Protein AF-A0A1C6P1A1-F1 (afdb_monomer_lite)

Foldseek 3Di:
DDPPPDFCFDDAPPVRHTDGHDPDPPPDPDPPDPPPPPCPPDVVVVVVVVVVVVVVVVVVVVVVVVVVVVVVVVVVVVVVVVVVVVVVVVVD

Structure (mmCIF, N/CA/C/O backbone):
data_AF-A0A1C6P1A1-F1
#
_entry.id   AF-A0A1C6P1A1-F1
#
loop_
_atom_site.group_PDB
_atom_site.id
_atom_site.type_symbol
_atom_site.label_atom_id
_atom_site.label_alt_id
_atom_site.label_comp_id
_atom_site.label_asym_id
_atom_site.label_entity_id
_atom_site.label_seq_id
_atom_site.pdbx_PDB_ins_code
_atom_site.Cartn_x
_atom_site.Cartn_y
_atom_site.Cartn_z
_atom_site.occupancy
_atom_site.B_iso_or_equiv
_atom_site.auth_seq_id
_atom_site.auth_comp_id
_atom_site.auth_asym_id
_atom_site.auth_atom_id
_atom_site.pdbx_PDB_model_num
ATOM 1 N N . MET A 1 1 ? 34.159 8.415 -68.315 1.00 43.47 1 MET A N 1
ATOM 2 C CA . MET A 1 1 ? 33.970 6.987 -68.642 1.00 43.47 1 MET A CA 1
ATOM 3 C C . MET A 1 1 ? 33.181 6.394 -67.488 1.00 43.47 1 MET A C 1
ATOM 5 O O . MET A 1 1 ? 33.767 5.981 -66.500 1.00 43.47 1 MET A O 1
ATOM 9 N N . GLU A 1 2 ? 31.859 6.536 -67.531 1.00 54.75 2 GLU A N 1
ATOM 10 C CA . GLU A 1 2 ? 30.962 6.074 -66.468 1.00 54.75 2 GLU A CA 1
ATOM 11 C C . GLU A 1 2 ? 30.778 4.557 -66.642 1.00 54.75 2 GLU A C 1
ATOM 13 O O . GLU A 1 2 ? 30.434 4.131 -67.750 1.00 54.75 2 GLU A O 1
ATOM 18 N N . PRO A 1 3 ? 31.082 3.712 -65.642 1.00 50.47 3 PRO A N 1
ATOM 19 C CA . PRO A 1 3 ? 30.837 2.287 -65.775 1.00 50.47 3 PRO A CA 1
ATOM 20 C C . PRO A 1 3 ? 29.324 2.080 -65.766 1.00 50.47 3 PRO A C 1
ATOM 22 O O . PRO A 1 3 ? 28.677 2.214 -64.730 1.00 50.47 3 PRO A O 1
ATOM 25 N N . LEU A 1 4 ? 28.770 1.789 -66.945 1.00 51.47 4 LEU A N 1
ATOM 26 C CA . LEU A 1 4 ? 27.387 1.366 -67.134 1.00 51.47 4 LEU A CA 1
ATOM 27 C C . LEU A 1 4 ? 27.073 0.290 -66.091 1.00 51.47 4 LEU A C 1
ATOM 29 O O . LEU A 1 4 ? 27.619 -0.812 -66.147 1.00 51.47 4 LEU A O 1
ATOM 33 N N . ASN A 1 5 ? 26.240 0.658 -65.119 1.00 62.06 5 ASN A N 1
ATOM 34 C CA . ASN A 1 5 ? 25.763 -0.163 -64.014 1.00 62.06 5 ASN A CA 1
ATOM 35 C C . ASN A 1 5 ? 24.962 -1.355 -64.566 1.00 62.06 5 ASN A C 1
ATOM 37 O O . ASN A 1 5 ? 23.732 -1.325 -64.619 1.00 62.06 5 ASN A O 1
ATOM 41 N N . GLN A 1 6 ? 25.667 -2.371 -65.068 1.00 63.56 6 GLN A N 1
ATOM 42 C CA . GLN A 1 6 ? 25.054 -3.547 -65.666 1.00 63.56 6 GLN A CA 1
ATOM 43 C C . GLN A 1 6 ? 24.443 -4.418 -64.563 1.00 63.56 6 GLN A C 1
ATOM 45 O O . GLN A 1 6 ? 25.141 -4.782 -63.610 1.00 63.56 6 GLN A O 1
ATOM 50 N N . PRO A 1 7 ? 23.153 -4.774 -64.678 1.00 62.38 7 PRO A N 1
ATOM 51 C CA . PRO A 1 7 ? 22.497 -5.623 -63.700 1.00 62.38 7 PRO A CA 1
ATOM 52 C C . PRO A 1 7 ? 23.179 -7.000 -63.676 1.00 62.38 7 PRO A C 1
ATOM 54 O O . PRO A 1 7 ? 23.234 -7.715 -64.677 1.00 62.38 7 PRO A O 1
ATOM 57 N N . ARG A 1 8 ? 23.748 -7.360 -62.519 1.00 67.69 8 ARG A N 1
ATOM 58 C CA . ARG A 1 8 ? 24.422 -8.646 -62.277 1.00 67.69 8 ARG A CA 1
ATOM 59 C C . ARG A 1 8 ? 23.425 -9.788 -62.475 1.00 67.69 8 ARG A C 1
ATOM 61 O O . ARG A 1 8 ? 22.394 -9.824 -61.811 1.00 67.69 8 ARG A O 1
ATOM 68 N N . GLN A 1 9 ? 23.740 -10.744 -63.345 1.00 75.62 9 GLN A N 1
ATOM 69 C CA . GLN A 1 9 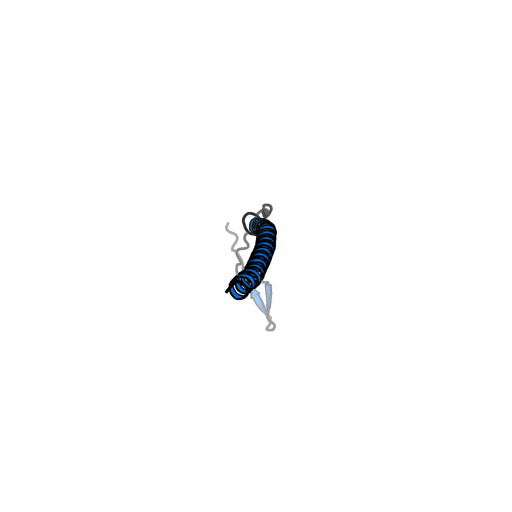? 22.967 -11.980 -63.452 1.00 75.62 9 GLN A CA 1
ATOM 70 C C . GLN A 1 9 ? 23.110 -12.790 -62.156 1.00 75.62 9 GLN A C 1
ATOM 72 O O . GLN A 1 9 ? 24.229 -13.088 -61.739 1.00 75.62 9 GLN A O 1
ATOM 77 N N . ILE A 1 10 ? 21.987 -13.119 -61.518 1.00 77.38 10 ILE A N 1
ATOM 78 C CA . ILE A 1 10 ? 21.943 -13.854 -60.242 1.00 77.38 10 ILE A CA 1
ATOM 79 C C . ILE A 1 10 ? 21.469 -15.298 -60.392 1.00 77.38 10 ILE A C 1
ATOM 81 O O . ILE A 1 10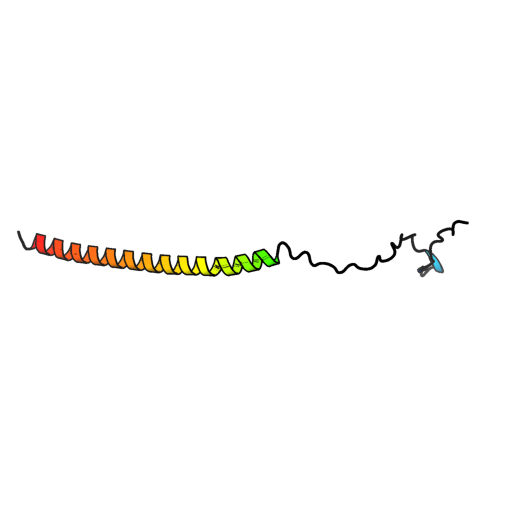 ? 21.630 -16.083 -59.464 1.00 77.38 10 ILE A O 1
ATOM 85 N N . GLY A 1 11 ? 20.911 -15.671 -61.544 1.00 80.62 11 GLY A N 1
ATOM 86 C CA . GLY A 1 11 ? 20.456 -17.039 -61.757 1.00 80.62 11 GLY A CA 1
ATOM 87 C C . GLY A 1 11 ? 19.970 -17.318 -63.170 1.00 80.62 11 GLY A C 1
ATOM 88 O O . GLY A 1 11 ? 20.044 -16.467 -64.060 1.00 80.62 11 GLY A O 1
ATOM 89 N N . ILE A 1 12 ? 19.486 -18.540 -63.358 1.00 81.75 12 ILE A N 1
ATOM 90 C CA . ILE A 1 12 ? 18.794 -19.015 -64.554 1.00 81.75 12 ILE A CA 1
ATOM 91 C C . ILE A 1 12 ? 17.486 -19.641 -64.048 1.00 81.75 12 ILE A C 1
ATOM 93 O O . ILE A 1 12 ? 17.518 -20.462 -63.134 1.00 81.75 12 ILE A O 1
ATOM 97 N N . THR A 1 13 ? 16.348 -19.213 -64.587 1.00 78.56 13 THR A N 1
ATOM 98 C CA . THR A 1 13 ? 15.028 -19.814 -64.340 1.00 78.56 13 THR A CA 1
ATOM 99 C C . THR A 1 13 ? 15.002 -21.247 -64.885 1.00 78.56 13 THR A C 1
ATOM 101 O O . THR A 1 13 ? 15.749 -21.565 -65.806 1.00 78.56 13 THR A O 1
ATOM 1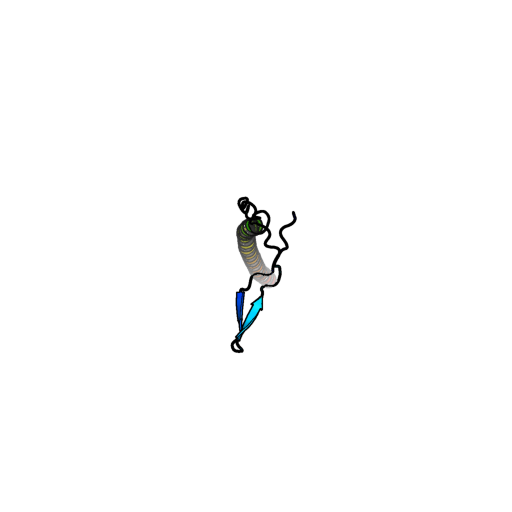04 N N . GLU A 1 14 ? 14.134 -22.110 -64.357 1.00 84.62 14 GLU A N 1
ATOM 105 C CA . GLU A 1 14 ? 13.984 -23.517 -64.778 1.00 84.62 14 GLU A CA 1
ATOM 106 C C . GLU A 1 14 ? 13.763 -23.682 -66.298 1.00 84.62 14 GLU A C 1
ATOM 108 O O . GLU A 1 14 ? 14.235 -24.642 -66.900 1.00 84.62 14 GLU A O 1
ATOM 113 N N . ASP A 1 15 ? 13.164 -22.679 -66.942 1.00 87.06 15 ASP A N 1
ATOM 114 C CA . ASP A 1 15 ? 12.952 -22.586 -68.394 1.00 87.06 15 ASP A CA 1
ATOM 115 C C . ASP A 1 15 ? 14.216 -22.185 -69.195 1.00 87.06 15 ASP A C 1
ATOM 117 O O . ASP A 1 15 ? 14.141 -21.892 -70.391 1.00 87.06 15 ASP A O 1
ATOM 121 N N . GLY A 1 16 ? 15.379 -22.080 -68.545 1.00 85.00 16 GLY A N 1
ATOM 122 C CA . GLY A 1 16 ? 16.660 -21.719 -69.162 1.00 85.00 16 GLY A CA 1
ATOM 123 C C . GLY A 1 16 ? 16.889 -20.217 -69.377 1.00 85.00 16 GLY A C 1
ATOM 124 O O . GLY A 1 16 ? 17.843 -19.830 -70.052 1.00 85.00 16 GLY A O 1
ATOM 125 N N . ARG A 1 17 ? 16.042 -19.343 -68.819 1.00 86.06 17 ARG A N 1
ATOM 126 C CA . ARG A 1 17 ? 16.143 -17.881 -69.006 1.00 86.06 17 ARG A CA 1
ATOM 127 C C . ARG A 1 17 ? 17.009 -17.213 -67.929 1.00 86.06 17 ARG A C 1
ATOM 129 O O . ARG A 1 17 ? 16.822 -17.516 -66.754 1.00 86.06 17 ARG A O 1
ATOM 136 N N . PRO A 1 18 ? 17.915 -16.279 -68.273 1.00 78.25 18 PRO A N 1
ATOM 137 C CA . PRO A 1 18 ? 18.743 -15.591 -67.285 1.00 78.25 18 PRO A CA 1
ATOM 138 C C . PRO A 1 18 ? 17.925 -14.618 -66.424 1.00 78.25 18 PRO A C 1
ATOM 140 O O . PRO A 1 18 ? 17.142 -13.820 -66.938 1.00 78.25 18 PRO A O 1
ATOM 143 N N . ILE A 1 19 ? 18.142 -14.668 -65.109 1.00 76.94 19 ILE A N 1
ATOM 144 C CA . ILE A 1 19 ? 17.557 -13.761 -64.117 1.00 76.94 19 ILE A CA 1
ATOM 145 C C . ILE A 1 19 ? 18.614 -12.731 -63.725 1.00 76.94 19 ILE A C 1
ATOM 147 O O . ILE A 1 19 ? 19.694 -13.078 -63.234 1.00 76.94 19 ILE A O 1
ATOM 151 N N . TYR A 1 20 ? 18.288 -11.456 -63.910 1.00 80.69 20 TYR A N 1
ATOM 152 C CA . TYR A 1 20 ? 19.145 -10.333 -63.550 1.00 80.69 20 TYR A CA 1
ATOM 153 C C . TYR A 1 20 ? 18.696 -9.717 -62.224 1.00 80.69 20 TYR A C 1
ATOM 155 O O . TYR A 1 20 ? 17.500 -9.548 -61.990 1.00 80.69 20 TYR A O 1
ATOM 163 N N . ALA A 1 21 ? 19.648 -9.373 -61.356 1.00 70.75 21 ALA A N 1
ATOM 164 C CA . ALA A 1 21 ? 19.359 -8.585 -60.168 1.00 70.75 21 ALA A CA 1
ATOM 165 C C . ALA A 1 21 ? 18.955 -7.173 -60.579 1.00 70.75 21 ALA A C 1
ATOM 167 O O . ALA A 1 21 ? 19.572 -6.561 -61.454 1.00 70.75 21 ALA A O 1
ATOM 168 N N . TRP A 1 22 ? 17.951 -6.627 -59.900 1.00 66.62 22 TRP A N 1
ATOM 169 C CA . TRP A 1 22 ? 17.699 -5.197 -59.959 1.00 66.62 22 TRP A CA 1
ATOM 170 C C . TRP A 1 22 ? 18.932 -4.417 -59.461 1.00 66.62 22 TRP A C 1
ATOM 172 O O . TRP A 1 22 ? 19.714 -4.930 -58.654 1.00 66.62 22 TRP A O 1
ATOM 182 N N . PRO A 1 23 ? 19.151 -3.176 -59.919 1.00 63.25 23 PRO A N 1
ATOM 183 C CA . PRO A 1 23 ? 20.161 -2.313 -59.326 1.00 63.25 23 PRO A CA 1
ATOM 184 C C . PRO A 1 23 ? 19.753 -1.981 -57.883 1.00 63.25 23 PRO A C 1
ATOM 186 O O . PRO A 1 23 ? 19.002 -1.045 -57.627 1.00 63.25 23 PRO A O 1
ATOM 189 N N . SER A 1 24 ? 20.225 -2.775 -56.923 1.00 59.38 24 SER A N 1
ATOM 190 C CA . SER A 1 24 ? 20.204 -2.406 -55.512 1.00 59.38 24 SER A CA 1
ATOM 191 C C . SER A 1 24 ? 21.369 -1.458 -55.285 1.00 59.38 24 SER A C 1
ATOM 193 O O . SER A 1 24 ? 22.527 -1.857 -55.400 1.00 59.38 24 SER A O 1
ATOM 195 N N . THR A 1 25 ? 21.077 -0.196 -54.989 1.00 56.50 25 THR A N 1
ATOM 196 C CA . THR A 1 25 ? 22.073 0.774 -54.535 1.00 56.50 25 THR A CA 1
ATOM 197 C C . THR A 1 25 ? 22.642 0.270 -53.209 1.00 56.50 25 THR A C 1
ATOM 199 O O . THR A 1 25 ? 22.107 0.548 -52.137 1.00 56.50 25 THR A O 1
ATOM 202 N N . GLN A 1 26 ? 23.687 -0.555 -53.270 1.00 56.78 26 GLN A N 1
ATOM 203 C CA . GLN A 1 26 ? 24.387 -1.044 -52.093 1.00 56.78 26 GLN A CA 1
ATOM 204 C C . GLN A 1 26 ? 25.167 0.135 -51.515 1.00 56.78 26 GLN A C 1
ATOM 206 O O . GLN A 1 26 ? 26.290 0.423 -51.927 1.00 56.78 26 GLN A O 1
ATOM 211 N N . VAL A 1 27 ? 24.540 0.856 -50.585 1.00 57.53 27 VAL A N 1
ATOM 212 C CA . VAL A 1 27 ? 25.235 1.819 -49.733 1.00 57.53 27 VAL A CA 1
ATOM 213 C C . VAL A 1 27 ? 26.331 1.034 -49.018 1.00 57.53 27 VAL A C 1
ATOM 215 O O . VAL A 1 27 ? 26.048 0.095 -48.273 1.00 57.53 27 VAL A O 1
ATOM 218 N N . ALA A 1 28 ? 27.587 1.363 -49.318 1.00 58.38 28 ALA A N 1
ATOM 219 C CA . ALA A 1 28 ? 28.741 0.774 -48.658 1.00 58.38 28 ALA A CA 1
ATOM 220 C C . ALA A 1 28 ? 28.548 0.861 -47.131 1.00 58.38 28 ALA A C 1
ATOM 222 O O . ALA A 1 28 ? 28.123 1.917 -46.652 1.00 58.38 28 ALA A O 1
ATOM 223 N N . PRO A 1 29 ? 28.835 -0.201 -46.352 1.00 54.66 29 PRO A N 1
ATOM 224 C CA . PRO A 1 29 ? 28.753 -0.125 -44.902 1.00 54.66 29 PRO A CA 1
ATOM 225 C C . PRO A 1 29 ? 29.721 0.957 -44.425 1.00 54.66 29 PRO A C 1
ATOM 227 O O . PRO A 1 29 ? 30.939 0.789 -44.492 1.00 54.66 29 PRO A O 1
ATOM 230 N N . ALA A 1 30 ? 29.186 2.094 -43.984 1.00 63.88 30 ALA A N 1
ATOM 231 C CA . ALA A 1 30 ? 29.975 3.082 -43.272 1.00 63.88 30 ALA A CA 1
ATOM 232 C C . ALA A 1 30 ? 30.591 2.401 -42.034 1.00 63.88 30 ALA A C 1
ATOM 234 O O . ALA A 1 30 ? 29.958 1.497 -41.470 1.00 63.88 30 ALA A O 1
ATOM 235 N N . PRO A 1 31 ? 31.802 2.799 -41.600 1.00 58.00 31 PRO A N 1
ATOM 236 C CA . PRO A 1 31 ? 32.385 2.312 -40.359 1.00 58.00 31 PRO A CA 1
ATOM 237 C C . PRO A 1 31 ? 31.339 2.405 -39.252 1.00 58.00 31 PRO A C 1
ATOM 239 O O . PRO A 1 31 ? 30.778 3.472 -39.003 1.00 58.00 31 PRO A O 1
ATOM 242 N N . GLN A 1 32 ? 31.025 1.263 -38.647 1.00 60.34 32 GLN A N 1
ATOM 243 C CA . GLN A 1 32 ? 30.021 1.169 -37.601 1.00 60.34 32 GLN A CA 1
ATOM 244 C C . GLN A 1 32 ? 30.570 1.920 -36.391 1.00 60.34 32 GLN A C 1
ATOM 246 O O . GLN A 1 32 ? 31.357 1.376 -35.616 1.00 60.34 32 GLN A O 1
ATOM 251 N N . ALA A 1 33 ? 30.210 3.197 -36.255 1.00 63.06 33 ALA A N 1
ATOM 252 C CA . ALA A 1 33 ? 30.406 3.911 -35.007 1.00 63.06 33 ALA A CA 1
ATOM 253 C C . ALA A 1 33 ? 29.763 3.064 -33.896 1.00 63.06 33 ALA A C 1
ATOM 255 O O . ALA A 1 33 ? 28.680 2.507 -34.123 1.00 63.06 33 ALA A O 1
ATOM 256 N N . PRO A 1 34 ? 30.417 2.907 -32.730 1.00 57.03 34 PRO A N 1
ATOM 257 C CA . PRO A 1 34 ? 29.876 2.107 -31.645 1.00 57.03 34 PRO A CA 1
ATOM 258 C C . PRO A 1 34 ? 28.447 2.565 -31.388 1.00 57.03 34 PRO A C 1
ATOM 260 O O . PRO A 1 34 ? 28.196 3.748 -31.155 1.00 57.03 34 PRO A O 1
ATOM 263 N N . VAL A 1 35 ? 27.508 1.624 -31.492 1.00 59.28 35 VAL A N 1
ATOM 264 C CA . VAL A 1 35 ? 26.101 1.869 -31.203 1.00 59.28 35 VAL A CA 1
ATOM 265 C C . VAL A 1 35 ? 26.042 2.214 -29.725 1.00 59.28 35 VAL A C 1
ATOM 267 O O . VAL A 1 35 ? 26.025 1.342 -28.854 1.00 59.28 35 VAL A O 1
ATOM 270 N N . GLN A 1 36 ? 26.092 3.508 -29.433 1.00 55.06 36 GLN A N 1
ATOM 271 C CA . GLN A 1 36 ? 25.867 4.047 -28.113 1.00 55.06 36 GLN A CA 1
ATOM 272 C C . GLN A 1 36 ? 24.421 3.679 -27.806 1.00 55.06 36 GLN A C 1
ATOM 274 O O . GLN A 1 36 ? 23.494 4.321 -28.302 1.00 55.06 36 GLN A O 1
ATOM 279 N N . ARG A 1 37 ? 24.226 2.550 -27.100 1.00 57.88 37 ARG A N 1
ATOM 280 C CA . ARG A 1 37 ? 22.912 2.111 -26.624 1.00 57.88 37 ARG A CA 1
ATOM 281 C C . ARG A 1 37 ? 22.258 3.360 -26.072 1.00 57.88 37 ARG A C 1
ATOM 283 O O . ARG A 1 37 ? 22.821 3.977 -25.169 1.00 57.88 37 ARG A O 1
ATOM 290 N N . SER A 1 38 ? 21.131 3.748 -26.656 1.00 51.41 38 SER A N 1
ATOM 291 C CA . SER A 1 38 ? 20.320 4.869 -26.201 1.00 51.41 38 SER A CA 1
ATOM 292 C C . SER A 1 38 ? 19.789 4.527 -24.802 1.00 51.41 38 SER A C 1
ATOM 294 O O . SER A 1 38 ? 18.664 4.080 -24.608 1.00 51.41 38 SER A O 1
ATOM 296 N N . GLY A 1 39 ? 20.672 4.623 -23.811 1.00 53.09 39 GLY A N 1
ATOM 297 C CA . GLY A 1 39 ? 20.487 4.276 -22.408 1.00 53.09 39 GLY A CA 1
ATOM 298 C C . GLY A 1 39 ? 20.005 5.473 -21.601 1.00 53.09 39 GLY A C 1
ATOM 299 O O . GLY A 1 39 ? 20.347 5.605 -20.433 1.00 53.09 39 GLY A O 1
ATOM 300 N N . GLY A 1 40 ? 19.255 6.380 -22.229 1.00 52.62 40 GLY A N 1
ATOM 301 C CA . GLY A 1 40 ? 18.806 7.621 -21.598 1.00 52.62 40 GLY A CA 1
ATOM 302 C C . GLY A 1 40 ? 17.428 7.543 -20.938 1.00 52.62 40 GLY A C 1
ATOM 303 O O . GLY A 1 40 ? 17.123 8.376 -20.091 1.00 52.62 40 GLY A O 1
ATOM 304 N N . GLY A 1 41 ? 16.593 6.565 -21.305 1.00 54.53 41 GLY A N 1
ATOM 305 C CA . GLY A 1 41 ? 15.199 6.480 -20.850 1.00 54.53 41 GLY A CA 1
ATOM 306 C C . GLY A 1 41 ? 14.914 5.234 -20.021 1.00 54.53 41 GLY A C 1
ATOM 307 O O . GLY A 1 41 ? 14.733 5.317 -18.811 1.00 54.53 41 GLY A O 1
ATOM 308 N N . ALA A 1 42 ? 14.898 4.065 -20.663 1.00 53.72 42 ALA A N 1
ATOM 309 C CA . ALA A 1 42 ? 14.384 2.825 -20.070 1.00 53.72 42 ALA A CA 1
ATOM 310 C C . ALA A 1 42 ? 15.138 2.355 -18.807 1.00 53.72 42 ALA A C 1
ATOM 312 O O . ALA A 1 42 ? 14.511 1.917 -17.847 1.00 53.72 42 ALA A O 1
ATOM 313 N N . GLY A 1 43 ? 16.467 2.508 -18.758 1.00 54.66 43 GLY A N 1
ATOM 314 C CA . GLY A 1 43 ? 17.262 2.129 -17.580 1.00 54.66 43 GLY A CA 1
ATOM 315 C C . GLY A 1 43 ? 17.006 3.009 -16.349 1.00 54.66 43 GLY A C 1
ATOM 316 O O . GLY A 1 43 ? 17.046 2.520 -15.223 1.00 54.66 43 GLY A O 1
ATOM 317 N N . LYS A 1 44 ? 16.674 4.294 -16.549 1.00 56.41 44 LYS A N 1
ATOM 318 C CA . LYS A 1 44 ? 16.358 5.223 -15.449 1.00 56.41 44 LYS A CA 1
ATOM 319 C C . LYS A 1 44 ? 14.989 4.924 -14.839 1.00 56.41 44 LYS A C 1
ATOM 321 O O . LYS A 1 44 ? 14.841 5.008 -13.625 1.00 56.41 44 LYS A O 1
ATOM 326 N N . TRP A 1 45 ? 14.012 4.524 -15.655 1.00 59.72 45 TRP A N 1
ATOM 327 C CA . TRP A 1 45 ? 12.682 4.141 -15.169 1.00 59.72 45 TRP A CA 1
ATOM 328 C C . TRP A 1 45 ? 12.714 2.883 -14.298 1.00 59.72 45 TRP A C 1
ATOM 330 O O . TRP A 1 45 ? 12.025 2.838 -13.282 1.00 59.72 45 TRP A O 1
ATOM 340 N N . LEU A 1 46 ? 13.556 1.900 -14.632 1.00 58.06 46 LEU A N 1
ATOM 341 C CA . LEU A 1 46 ? 13.723 0.692 -13.815 1.00 58.06 46 LEU A CA 1
ATOM 342 C C . LEU A 1 46 ? 14.343 0.999 -12.442 1.00 58.06 46 LEU A C 1
ATOM 344 O O . LEU A 1 46 ? 13.890 0.461 -11.434 1.00 58.06 46 LEU A O 1
ATOM 348 N N . ALA A 1 47 ? 15.307 1.923 -12.377 1.00 57.94 47 ALA A N 1
ATOM 349 C CA . ALA A 1 47 ? 15.877 2.376 -11.106 1.00 57.94 47 ALA A CA 1
ATOM 350 C C . ALA A 1 47 ? 14.851 3.133 -10.235 1.00 57.94 47 ALA A C 1
ATOM 352 O O . ALA A 1 47 ? 14.804 2.945 -9.019 1.00 57.94 47 ALA A O 1
ATOM 353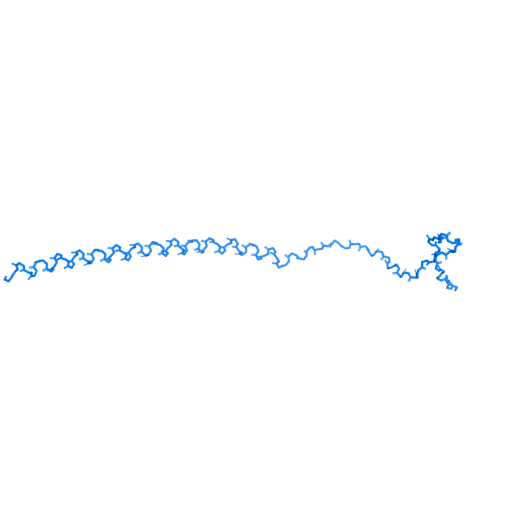 N N . ILE A 1 48 ? 13.986 3.947 -10.851 1.00 61.72 48 ILE A N 1
ATOM 354 C CA . ILE A 1 48 ? 12.928 4.692 -10.146 1.00 61.72 48 ILE A CA 1
ATOM 355 C C . ILE A 1 48 ? 11.808 3.753 -9.666 1.00 61.72 48 ILE A C 1
ATOM 357 O O . ILE A 1 48 ? 11.318 3.907 -8.547 1.00 61.72 48 ILE A O 1
ATOM 361 N N . GLY A 1 49 ? 11.431 2.747 -10.463 1.00 61.09 49 GLY A N 1
ATOM 362 C CA . GLY A 1 49 ? 10.388 1.779 -10.099 1.00 61.09 49 GLY A CA 1
ATOM 363 C C . GLY A 1 49 ? 10.747 0.932 -8.873 1.00 61.09 49 GLY A C 1
ATOM 364 O O . GLY A 1 49 ? 9.894 0.645 -8.028 1.00 61.09 49 GLY A O 1
ATOM 365 N N . MET A 1 50 ? 12.029 0.595 -8.723 1.00 61.50 50 MET A N 1
ATOM 366 C CA . MET A 1 50 ? 12.514 -0.175 -7.577 1.00 61.50 50 MET A CA 1
ATOM 367 C C . MET A 1 50 ? 12.601 0.682 -6.303 1.00 61.50 50 MET A C 1
ATOM 369 O O . MET A 1 50 ? 12.209 0.223 -5.232 1.00 61.50 50 MET A O 1
ATOM 373 N N . GLY A 1 51 ? 13.010 1.952 -6.422 1.00 63.75 51 GLY A N 1
ATOM 374 C CA . GLY A 1 51 ? 13.017 2.900 -5.299 1.00 63.75 51 GLY A CA 1
ATOM 375 C C . GLY A 1 51 ? 11.614 3.268 -4.797 1.00 63.75 51 GLY A C 1
ATOM 376 O O . GLY A 1 51 ? 11.392 3.363 -3.590 1.00 63.75 51 GLY A O 1
ATOM 377 N N . GLY A 1 52 ? 10.641 3.409 -5.704 1.00 64.62 52 GLY A N 1
ATOM 378 C CA . GLY A 1 52 ? 9.254 3.731 -5.346 1.00 64.62 52 GLY A CA 1
ATOM 379 C C . GLY A 1 52 ? 8.538 2.617 -4.575 1.00 64.62 52 GLY A C 1
ATOM 380 O O . GLY A 1 52 ? 7.706 2.897 -3.713 1.00 64.62 52 GLY A O 1
ATOM 381 N N . SER A 1 53 ? 8.899 1.355 -4.821 1.00 68.75 53 SER A N 1
ATOM 382 C CA . SER A 1 53 ? 8.246 0.197 -4.194 1.00 68.75 53 SER A CA 1
ATOM 383 C C . SER A 1 53 ? 8.472 0.140 -2.680 1.00 68.75 53 SER A C 1
ATOM 385 O O . SER A 1 53 ? 7.544 -0.154 -1.932 1.00 68.75 53 SER A O 1
ATOM 387 N N . ALA A 1 54 ? 9.670 0.487 -2.201 1.00 74.81 54 ALA A N 1
ATOM 388 C CA . ALA A 1 54 ? 9.968 0.499 -0.767 1.00 74.81 54 ALA A CA 1
ATOM 389 C C . ALA A 1 54 ? 9.143 1.551 -0.007 1.00 74.81 54 ALA A C 1
ATOM 391 O O . ALA A 1 54 ? 8.681 1.286 1.102 1.00 74.81 54 ALA A O 1
ATOM 392 N N . LEU A 1 55 ? 8.905 2.718 -0.617 1.00 75.25 55 LEU A N 1
ATOM 393 C CA . LEU A 1 55 ? 8.054 3.755 -0.030 1.00 75.25 55 LEU A CA 1
ATOM 394 C C . LEU A 1 55 ? 6.590 3.320 0.024 1.00 75.25 55 LEU A C 1
ATOM 396 O O . LEU A 1 55 ? 5.939 3.536 1.041 1.00 75.25 55 LEU A O 1
ATOM 400 N N . LEU A 1 56 ? 6.079 2.660 -1.020 1.00 79.56 56 LEU A N 1
ATOM 401 C CA . LEU A 1 56 ? 4.717 2.118 -1.004 1.00 79.56 56 LEU A CA 1
ATOM 402 C C . LEU A 1 56 ? 4.548 1.033 0.064 1.00 79.56 56 LEU A C 1
ATOM 404 O O . LEU A 1 56 ? 3.539 1.026 0.765 1.00 79.56 56 LEU A O 1
ATOM 408 N N . ILE A 1 57 ? 5.547 0.162 0.235 1.00 83.81 57 ILE A N 1
ATOM 409 C CA . ILE A 1 57 ? 5.549 -0.845 1.304 1.00 83.81 57 ILE A CA 1
ATOM 410 C C . ILE A 1 57 ? 5.577 -0.161 2.675 1.00 83.81 57 ILE A C 1
ATOM 412 O O . ILE A 1 57 ? 4.770 -0.503 3.534 1.00 83.81 57 ILE A O 1
ATOM 416 N N . ALA A 1 58 ? 6.445 0.834 2.879 1.00 85.88 58 ALA A N 1
ATOM 417 C CA . ALA A 1 58 ? 6.507 1.580 4.135 1.00 85.88 58 ALA A CA 1
ATOM 418 C C . ALA A 1 58 ? 5.171 2.268 4.455 1.00 85.88 58 ALA A C 1
ATOM 420 O O . ALA A 1 58 ? 4.670 2.140 5.570 1.00 85.88 58 ALA A O 1
ATOM 421 N N . VAL A 1 59 ? 4.549 2.919 3.468 1.00 88.50 59 VAL A N 1
ATOM 422 C CA . VAL A 1 59 ? 3.227 3.547 3.611 1.00 88.50 59 VAL A CA 1
ATOM 423 C C . VAL A 1 59 ? 2.155 2.511 3.933 1.00 88.50 59 VAL A C 1
ATOM 425 O O . VAL A 1 59 ? 1.332 2.755 4.812 1.00 88.50 59 VAL A O 1
ATOM 428 N N . ALA A 1 60 ? 2.171 1.348 3.278 1.00 90.38 60 ALA A N 1
ATOM 429 C CA . ALA A 1 60 ? 1.227 0.273 3.565 1.00 90.38 60 ALA A CA 1
ATOM 430 C C . ALA A 1 60 ? 1.373 -0.229 5.011 1.00 90.38 60 ALA A C 1
ATOM 432 O O . ALA A 1 60 ? 0.380 -0.333 5.728 1.00 90.38 60 ALA A O 1
ATOM 433 N N . VAL A 1 61 ? 2.604 -0.466 5.475 1.00 90.50 61 VAL A N 1
ATOM 434 C CA . VAL A 1 61 ? 2.875 -0.887 6.859 1.00 90.50 61 VAL A CA 1
ATOM 435 C C . VAL A 1 61 ? 2.456 0.197 7.858 1.00 90.50 61 VAL A C 1
ATOM 437 O O . VAL A 1 61 ? 1.809 -0.113 8.859 1.00 90.50 61 VAL A O 1
ATOM 440 N N . SER A 1 62 ? 2.748 1.472 7.582 1.00 88.12 62 SER A N 1
ATOM 441 C CA . SER A 1 62 ? 2.291 2.591 8.415 1.00 88.12 62 SER A CA 1
ATOM 442 C C . SER A 1 62 ? 0.765 2.695 8.456 1.00 88.12 62 SER A C 1
ATOM 444 O O . SER A 1 62 ? 0.204 2.902 9.529 1.00 88.12 62 SER A O 1
ATOM 446 N N . ALA A 1 63 ? 0.078 2.503 7.330 1.00 92.88 63 ALA A N 1
ATOM 447 C CA . ALA A 1 63 ? -1.382 2.521 7.276 1.00 92.88 63 ALA A CA 1
ATOM 448 C C . ALA A 1 63 ? -1.994 1.389 8.115 1.00 92.88 63 ALA A C 1
ATOM 450 O O . ALA A 1 63 ? -2.953 1.620 8.852 1.00 92.88 63 ALA A O 1
ATOM 451 N N . VAL A 1 64 ? -1.405 0.190 8.067 1.00 94.75 64 VAL A N 1
ATOM 452 C CA . VAL A 1 64 ? -1.812 -0.938 8.918 1.00 94.75 64 VAL A CA 1
ATOM 453 C C . VAL A 1 64 ? -1.591 -0.610 10.395 1.00 94.75 64 VAL A C 1
ATOM 455 O O . VAL A 1 64 ? -2.498 -0.818 11.200 1.00 94.75 64 VAL A O 1
ATOM 458 N N . ALA A 1 65 ? -0.438 -0.044 10.762 1.00 94.06 65 ALA A N 1
ATOM 459 C CA . ALA A 1 65 ? -0.167 0.364 12.141 1.00 94.06 65 ALA A CA 1
ATOM 460 C C . ALA A 1 65 ? -1.199 1.387 12.647 1.00 94.06 65 ALA A C 1
ATOM 462 O O . ALA A 1 65 ? -1.755 1.215 13.733 1.00 94.06 65 ALA A O 1
ATOM 463 N N . VAL A 1 66 ? -1.524 2.398 11.832 1.00 94.19 66 VAL A N 1
ATOM 464 C CA . VAL A 1 66 ? -2.551 3.400 12.155 1.00 94.19 66 VAL A CA 1
ATOM 465 C C . VAL A 1 66 ? -3.924 2.751 12.316 1.00 94.19 66 VAL A C 1
ATOM 467 O O . VAL A 1 66 ? -4.617 3.033 13.293 1.00 94.19 66 VAL A O 1
ATOM 470 N N . ALA A 1 67 ? -4.314 1.850 11.411 1.00 94.50 67 ALA A N 1
ATOM 471 C CA . ALA A 1 67 ? -5.590 1.147 11.506 1.00 94.50 67 ALA A CA 1
ATOM 472 C C . ALA A 1 67 ? -5.704 0.364 12.824 1.00 94.50 67 ALA A C 1
ATOM 474 O O . ALA A 1 67 ? -6.714 0.470 13.521 1.00 94.50 67 ALA A O 1
ATOM 475 N N . VAL A 1 68 ? -4.647 -0.353 13.216 1.00 94.19 68 VAL A N 1
ATOM 476 C CA . VAL A 1 68 ? -4.606 -1.093 14.487 1.00 94.19 68 VAL A CA 1
ATOM 477 C C . VAL A 1 68 ? -4.699 -0.144 15.684 1.00 94.19 68 VAL A C 1
ATOM 479 O O . VAL A 1 68 ? -5.465 -0.412 16.611 1.00 94.1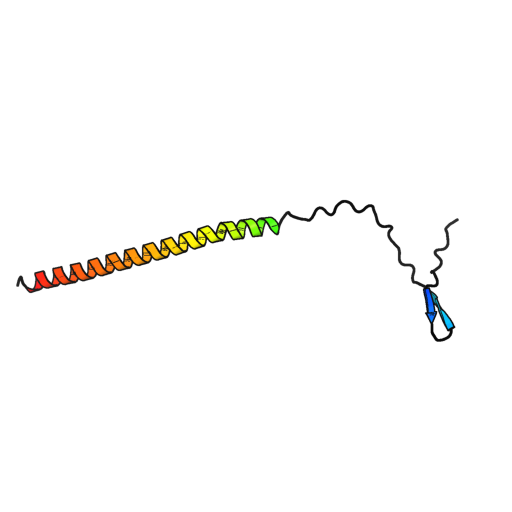9 68 VAL A O 1
ATOM 482 N N . SER A 1 69 ? -3.990 0.989 15.666 1.00 95.19 69 SER A N 1
ATOM 483 C CA . SER A 1 69 ? -4.091 1.995 16.731 1.00 95.19 69 SER A CA 1
ATOM 484 C C . SER A 1 69 ? -5.511 2.551 16.871 1.00 95.19 69 SER A C 1
ATOM 486 O O . SER A 1 69 ? -6.012 2.668 17.989 1.00 95.19 69 SER A O 1
ATOM 488 N N . VAL A 1 70 ? -6.193 2.841 15.760 1.00 96.38 70 VAL A N 1
ATOM 489 C CA . VAL A 1 70 ? -7.581 3.335 15.775 1.00 96.38 70 VAL A CA 1
ATOM 490 C C . VAL A 1 70 ? -8.532 2.282 16.342 1.00 96.38 70 VAL A C 1
ATOM 492 O O . VAL A 1 70 ? -9.382 2.614 17.171 1.00 96.38 70 VAL A O 1
ATOM 495 N N . VAL A 1 71 ? -8.378 1.012 15.957 1.00 95.75 71 VAL A N 1
ATOM 496 C CA . VAL A 1 71 ? -9.183 -0.089 16.509 1.00 95.75 71 VAL A CA 1
ATOM 497 C C . VAL A 1 71 ? -8.951 -0.220 18.015 1.00 95.75 71 VAL A C 1
ATOM 499 O O . VAL A 1 71 ? -9.920 -0.273 18.771 1.00 95.75 71 VAL A O 1
ATOM 502 N N . ALA A 1 72 ? -7.696 -0.187 18.469 1.00 95.50 72 ALA A N 1
ATOM 503 C CA . ALA A 1 72 ? -7.361 -0.264 19.889 1.00 95.50 72 ALA A CA 1
ATOM 504 C C . ALA A 1 72 ? -7.986 0.889 20.693 1.00 95.50 72 ALA A C 1
ATOM 506 O O . ALA A 1 72 ? -8.614 0.654 21.727 1.00 95.50 72 ALA A O 1
ATOM 507 N N . VAL A 1 73 ? -7.880 2.125 20.192 1.00 95.38 73 VAL A N 1
ATOM 508 C CA . VAL A 1 73 ? -8.505 3.302 20.816 1.00 95.38 73 VAL A CA 1
ATOM 509 C C . VAL A 1 73 ? -10.025 3.164 20.830 1.00 95.38 73 VAL A C 1
ATOM 511 O O . VAL A 1 73 ? -10.648 3.416 21.857 1.00 95.38 73 VAL A O 1
ATOM 514 N N . THR A 1 74 ? -10.634 2.714 19.733 1.00 95.56 74 THR A N 1
ATOM 515 C CA . THR A 1 74 ? -12.090 2.537 19.644 1.00 95.56 74 THR A CA 1
ATOM 516 C C . THR A 1 74 ? -12.584 1.512 20.659 1.00 95.56 74 THR A C 1
ATOM 518 O O . THR A 1 74 ? -13.536 1.787 21.384 1.00 95.56 74 THR A O 1
ATOM 521 N N . VAL A 1 75 ? -11.918 0.359 20.770 1.00 94.94 75 VAL A N 1
ATOM 522 C CA . VAL A 1 75 ? -12.264 -0.671 21.761 1.00 94.94 75 VAL A CA 1
ATOM 523 C C . VAL A 1 75 ? -12.070 -0.141 23.180 1.00 94.94 75 VAL A C 1
ATOM 525 O O . VAL A 1 75 ? -12.960 -0.303 24.010 1.00 94.94 75 VAL A O 1
ATOM 528 N N . CYS A 1 76 ? -10.963 0.551 23.452 1.00 92.69 76 CYS A N 1
ATOM 529 C CA . CYS A 1 76 ? -10.713 1.167 24.754 1.00 92.69 76 CYS A CA 1
ATOM 530 C C . CYS A 1 76 ? -11.826 2.160 25.127 1.00 92.69 76 CYS A C 1
ATOM 532 O O . CYS A 1 76 ? -12.368 2.105 26.229 1.00 92.69 76 CYS A O 1
ATOM 534 N N . LEU A 1 77 ? -12.249 3.002 24.178 1.00 94.75 77 LEU A N 1
ATOM 535 C CA . LEU A 1 77 ? -13.365 3.926 24.360 1.00 94.75 77 LEU A CA 1
ATOM 536 C C . LEU A 1 77 ? -14.696 3.203 24.554 1.00 94.75 77 LEU A C 1
ATOM 538 O O . LEU A 1 77 ? -15.493 3.661 25.365 1.00 94.75 77 LEU A O 1
ATOM 542 N N . VAL A 1 78 ? -14.952 2.099 23.847 1.00 94.38 78 VAL A N 1
ATOM 543 C C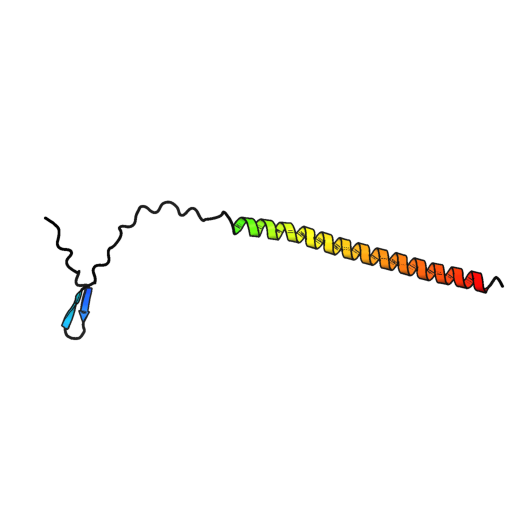A . VAL A 1 78 ? -16.168 1.283 24.011 1.00 94.38 78 VAL A CA 1
ATOM 544 C C . VAL A 1 78 ? -16.214 0.655 25.400 1.00 94.38 78 VAL A C 1
ATOM 546 O O . VAL A 1 78 ? -17.245 0.751 26.066 1.00 94.38 78 VAL A O 1
ATOM 549 N N . VAL A 1 79 ? -15.105 0.072 25.862 1.00 94.31 79 VAL A N 1
ATOM 550 C CA . VAL A 1 79 ? -14.988 -0.518 27.203 1.00 94.31 79 VAL A CA 1
ATOM 551 C C . VAL A 1 79 ? -15.154 0.558 28.268 1.00 94.31 79 VAL A C 1
ATOM 553 O O . VAL A 1 79 ? -15.989 0.409 29.159 1.00 94.31 79 VAL A O 1
ATOM 556 N N . LEU A 1 80 ? -14.441 1.679 28.138 1.00 93.44 80 LEU A N 1
ATOM 557 C CA . LEU A 1 80 ? -14.563 2.808 29.055 1.00 93.44 80 LEU A CA 1
ATOM 558 C C . LEU A 1 80 ? -15.999 3.345 29.076 1.00 93.44 80 LEU A C 1
ATOM 560 O O . LEU A 1 80 ? -16.543 3.598 30.147 1.00 93.44 80 LEU A O 1
ATOM 564 N N . ARG A 1 81 ? -16.660 3.453 27.915 1.00 89.50 81 ARG A N 1
ATOM 565 C CA . ARG A 1 81 ? -18.082 3.823 27.841 1.00 89.50 81 ARG A CA 1
ATOM 566 C C . ARG A 1 81 ? -18.980 2.812 28.534 1.00 89.50 81 ARG A C 1
ATOM 568 O O . ARG A 1 81 ? -19.956 3.227 29.151 1.00 89.50 81 ARG A O 1
ATOM 575 N N . GLY A 1 82 ? -18.694 1.521 28.389 1.00 89.19 82 GLY A N 1
ATOM 576 C CA . GLY A 1 82 ? -19.424 0.448 29.057 1.00 89.19 82 GLY A CA 1
ATOM 577 C C . GLY A 1 82 ? -19.352 0.607 30.571 1.00 89.19 82 GLY A C 1
ATOM 578 O O . GLY A 1 82 ? -20.386 0.720 31.219 1.00 89.19 82 GLY A O 1
ATOM 579 N N . VAL A 1 83 ? -18.138 0.745 31.102 1.00 93.31 83 VAL A N 1
ATOM 580 C CA . VAL A 1 83 ? -17.870 0.937 32.533 1.00 93.31 83 VAL A CA 1
ATOM 581 C C . VAL A 1 83 ? -18.515 2.223 33.064 1.00 93.31 83 VAL A C 1
ATOM 583 O O . VAL A 1 83 ? -19.199 2.202 34.083 1.00 93.31 83 VAL A O 1
ATOM 586 N N . VAL A 1 84 ? -18.378 3.345 32.349 1.00 89.56 84 VAL A N 1
ATOM 587 C CA . VAL A 1 84 ? -19.003 4.625 32.730 1.00 89.56 84 VAL A CA 1
ATOM 588 C C . VAL A 1 84 ? -20.529 4.521 32.753 1.00 89.56 84 VAL A C 1
ATOM 590 O O . VAL A 1 84 ? -21.170 5.064 33.653 1.00 89.56 84 VAL A O 1
ATOM 593 N N . ARG A 1 85 ? -21.129 3.834 31.774 1.00 87.69 85 ARG A N 1
ATOM 594 C CA . ARG A 1 85 ? -22.580 3.611 31.743 1.00 87.69 85 ARG A CA 1
ATOM 595 C C . ARG A 1 85 ? -23.047 2.738 32.895 1.00 87.69 85 ARG A C 1
ATOM 597 O O . ARG A 1 85 ? -24.120 3.008 33.423 1.00 87.69 85 ARG A O 1
ATOM 604 N N . ASP A 1 86 ? -22.264 1.736 33.267 1.00 85.50 86 ASP A N 1
ATOM 605 C CA . ASP A 1 86 ? -22.570 0.850 34.385 1.00 85.50 86 ASP A CA 1
ATOM 606 C C . ASP A 1 86 ? -22.557 1.618 35.717 1.00 85.50 86 ASP A C 1
ATOM 608 O O . ASP A 1 86 ? -23.555 1.631 36.439 1.00 85.50 86 ASP A O 1
ATOM 612 N N . PHE A 1 87 ? -21.510 2.419 35.957 1.00 85.44 87 PHE A N 1
ATOM 613 C CA . PHE A 1 87 ? -21.425 3.299 37.129 1.00 85.44 87 PHE A CA 1
ATOM 614 C C . PHE A 1 87 ? -22.570 4.317 37.208 1.00 85.44 87 PHE A C 1
ATOM 616 O O . PHE A 1 87 ? -23.127 4.544 38.280 1.00 85.44 87 PHE A O 1
ATOM 623 N N . GLN A 1 88 ? -22.967 4.914 36.080 1.00 83.00 88 GLN A N 1
ATOM 624 C CA . GLN A 1 88 ? -24.106 5.841 36.050 1.00 83.00 88 GLN A CA 1
ATOM 625 C C . GLN A 1 88 ? -25.454 5.159 36.319 1.00 83.00 88 GLN A C 1
ATOM 627 O O . GLN A 1 88 ? -26.417 5.842 36.676 1.00 83.00 88 GLN A O 1
ATOM 632 N N . LYS A 1 89 ? -25.543 3.841 36.119 1.00 71.94 89 LYS A N 1
ATOM 633 C CA . LYS A 1 89 ? -26.767 3.062 36.318 1.00 71.94 89 LYS A CA 1
ATOM 634 C C . LYS A 1 89 ? -26.895 2.538 37.749 1.00 71.94 89 LYS A C 1
ATOM 636 O O . LYS A 1 89 ? -28.015 2.431 38.223 1.00 71.94 89 LYS A O 1
ATOM 641 N N . GLY A 1 90 ? -25.778 2.265 38.431 1.00 69.50 90 GLY A N 1
ATOM 642 C CA . GLY A 1 90 ? -25.753 1.852 39.842 1.00 69.50 90 GLY A CA 1
ATOM 643 C C . GLY A 1 90 ? -25.795 2.997 40.865 1.00 69.50 90 GLY A C 1
ATOM 644 O O . GLY A 1 90 ? -25.940 2.741 42.054 1.00 69.50 90 GLY A O 1
ATOM 645 N N . GLY A 1 91 ? -25.652 4.252 40.423 1.00 63.97 91 GLY A N 1
ATOM 646 C CA . GLY A 1 91 ? -25.675 5.445 41.280 1.00 63.97 91 GLY A CA 1
ATOM 647 C C . GLY A 1 91 ? -27.028 6.164 41.389 1.00 63.97 91 GLY A C 1
ATOM 648 O O . GLY A 1 91 ? -27.055 7.284 41.897 1.00 63.97 91 GLY A O 1
ATOM 649 N N . ARG A 1 92 ? -28.122 5.581 40.878 1.00 49.12 92 ARG A N 1
ATOM 650 C CA . ARG A 1 92 ? -29.495 6.095 41.020 1.00 49.12 92 ARG A CA 1
ATOM 651 C C . ARG A 1 92 ? -30.398 5.077 41.692 1.00 49.12 92 ARG A C 1
ATOM 653 O O . ARG A 1 92 ? -30.341 3.905 41.267 1.00 49.12 92 ARG A O 1
#

Secondary structure (DSSP, 8-state):
-----PPPEEEE-TTSPEEEPP-----------------SSHHHHHHHHHHHHHHHHHHHHHHHHHHHHHHHHHHHHHHHHHHHHHHHHHT-

pLDDT: mean 73.89, std 15.73, range [43.47, 96.38]

Radius of gyration: 40.92 Å; chains: 1; bounding box: 64×31×110 Å

Sequence (92 aa):
MEPLNQPRQIGITEDGRPIYAWPSTQVAPAPQAPVQRSGGGAGKWLAIGMGGSALLIAVAVSAVAVAVSVVAVTVCLVVLRGVVRDFQKGGR